Protein AF-S4MG65-F1 (afdb_monomer)

Foldseek 3Di:
DDAAEEEFEADVVVSVVVCVVVVVVVRHYHYDDLVRLCCVLVPDLAANQRYEYEYEYEPDDDDDDSNLVSCANRFHWYKYKYDDVPDIDTDDIDGVVDDHPVSVVVVVVVVVVPPPPPDPDDDDDDDDDDDDDDDDDDD

Nearest PDB structures (foldseek):
  8atd-assembly1_F  TM=4.944E-01  e=4.733E-01  Saccharomyces cerevisiae
  6vhx-assembly3_A  TM=3.594E-01  e=1.664E-01  Klebsiella oxytoca
  8aff-assembly9_I  TM=4.080E-01  e=1.637E+00  Saccharomyces cerevisiae

Organism: NCBI:t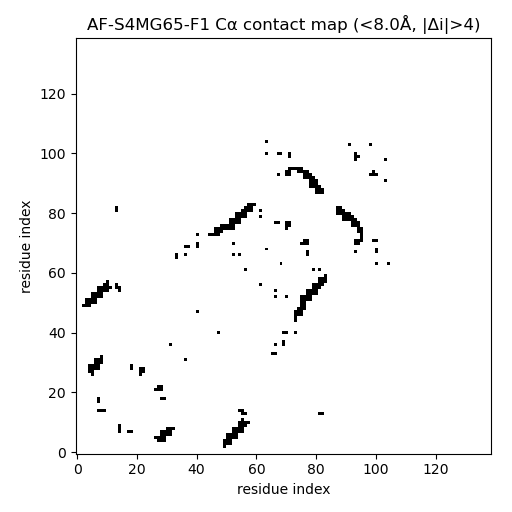xid1283301

Sequence (139 aa):
MSHWRVLVGGAKKLADNIRETLESSWVSTEAYSAERLAKLFGATDAPHRKVLVIEAFEAGGFTPSESLVLSHRYGAFWLGGGSSGNRGFVGPISHRDFSCSACLQSARTDRAAAEPSAETSDPARPGWPASRPARRSIS

Radius of gyration: 20.61 Å; Cα contacts (8 Å, |Δi|>4): 185; chains: 1; bounding box: 33×65×58 Å

Structure (mmCIF, N/CA/C/O backbone):
data_AF-S4MG65-F1
#
_entry.id   AF-S4MG65-F1
#
loop_
_atom_site.group_PDB
_atom_site.id
_atom_site.type_symbol
_atom_site.label_atom_id
_atom_site.label_alt_id
_atom_site.label_comp_id
_atom_site.label_asym_id
_atom_site.label_entity_id
_atom_site.label_seq_id
_atom_site.pdbx_PDB_ins_code
_atom_site.Cartn_x
_atom_site.Cartn_y
_atom_site.Cartn_z
_atom_site.occupancy
_atom_site.B_iso_or_equiv
_atom_site.auth_seq_id
_atom_site.auth_comp_id
_atom_site.auth_asym_id
_atom_site.auth_atom_id
_atom_site.pdbx_PDB_model_num
ATOM 1 N N . MET A 1 1 ? -20.074 0.910 13.796 1.00 48.75 1 MET A N 1
ATOM 2 C CA . MET A 1 1 ? -19.624 0.366 12.495 1.00 48.75 1 MET A CA 1
ATOM 3 C C . MET A 1 1 ? -18.113 0.225 12.550 1.00 48.75 1 MET A C 1
ATOM 5 O O . MET A 1 1 ? -17.463 1.109 13.081 1.00 48.75 1 MET A O 1
ATOM 9 N N . SER A 1 2 ? -17.539 -0.884 12.094 1.00 61.19 2 SER A N 1
ATOM 10 C CA . SER A 1 2 ? -16.076 -1.018 12.032 1.00 61.19 2 SER A CA 1
ATOM 11 C C . SER A 1 2 ? -15.542 -0.200 10.855 1.00 61.19 2 SER A C 1
ATOM 13 O O . SER A 1 2 ? -15.892 -0.501 9.711 1.00 61.19 2 SER A O 1
ATOM 15 N N . HIS A 1 3 ? -14.720 0.804 11.124 1.00 82.38 3 HIS A N 1
ATOM 16 C CA . HIS A 1 3 ? -14.102 1.621 10.085 1.00 82.38 3 HIS A CA 1
ATOM 17 C C . HIS A 1 3 ? -12.965 0.847 9.402 1.00 82.38 3 HIS A C 1
ATOM 19 O O . HIS A 1 3 ? -12.236 0.098 10.056 1.00 82.38 3 HIS A O 1
ATOM 25 N N . TRP A 1 4 ? -12.855 0.989 8.080 1.00 90.25 4 TRP A N 1
ATOM 26 C CA . TRP A 1 4 ? -11.697 0.507 7.329 1.00 90.25 4 TRP A CA 1
ATOM 27 C C . TRP A 1 4 ? -10.490 1.380 7.643 1.00 90.25 4 TRP A C 1
ATOM 29 O O . TRP A 1 4 ? -10.624 2.591 7.805 1.00 90.25 4 TRP A O 1
ATOM 39 N N . ARG A 1 5 ? -9.316 0.758 7.698 1.00 92.38 5 ARG A N 1
ATOM 40 C CA . ARG A 1 5 ? -8.047 1.450 7.887 1.00 92.38 5 ARG A CA 1
ATOM 41 C C . ARG A 1 5 ? -7.244 1.395 6.594 1.00 92.38 5 ARG A C 1
ATOM 43 O O . ARG A 1 5 ? -6.922 0.303 6.130 1.00 92.38 5 ARG A O 1
ATOM 50 N N . VAL A 1 6 ? -6.937 2.558 6.024 1.00 95.00 6 VAL A N 1
ATOM 51 C CA . VAL A 1 6 ? -6.218 2.678 4.749 1.00 95.00 6 VAL A CA 1
ATOM 52 C C . VAL A 1 6 ? -4.825 3.238 5.007 1.00 95.00 6 VAL A C 1
ATOM 54 O O . VAL A 1 6 ? -4.674 4.352 5.499 1.00 95.00 6 VAL A O 1
ATOM 57 N N . LEU A 1 7 ? -3.805 2.447 4.699 1.00 95.94 7 LEU A N 1
ATOM 58 C CA . LEU A 1 7 ? -2.397 2.782 4.870 1.00 95.94 7 LEU A CA 1
ATOM 59 C C . LEU A 1 7 ? -1.789 3.024 3.490 1.00 95.94 7 LEU A C 1
ATOM 61 O O . LEU A 1 7 ? -1.896 2.153 2.635 1.00 95.94 7 LEU A O 1
ATOM 65 N N . VAL A 1 8 ? -1.140 4.163 3.266 1.00 95.56 8 VAL A N 1
ATOM 66 C CA . VAL A 1 8 ? -0.529 4.506 1.971 1.00 95.56 8 VAL A CA 1
ATOM 67 C C . VAL A 1 8 ? 0.961 4.799 2.150 1.00 95.56 8 VAL A C 1
ATOM 69 O O . VAL A 1 8 ? 1.351 5.507 3.079 1.00 95.56 8 VAL A O 1
ATOM 72 N N . GLY A 1 9 ? 1.804 4.250 1.280 1.00 93.56 9 GLY A N 1
ATOM 73 C CA . GLY A 1 9 ? 3.260 4.384 1.365 1.00 93.56 9 GLY A CA 1
ATOM 74 C C . GLY A 1 9 ? 3.955 4.142 0.026 1.00 93.56 9 GLY A C 1
ATOM 75 O O . GLY A 1 9 ? 3.297 4.014 -1.005 1.00 93.56 9 GLY A O 1
ATOM 76 N N . GLY A 1 10 ? 5.289 4.097 0.038 1.00 91.31 10 GLY A N 1
ATOM 77 C CA . GLY A 1 10 ? 6.119 3.933 -1.160 1.00 91.31 10 GLY A CA 1
ATOM 78 C C . GLY A 1 10 ? 6.664 5.260 -1.705 1.00 91.31 10 GLY A C 1
ATOM 79 O O . GLY A 1 10 ? 7.101 6.117 -0.937 1.00 91.31 10 GLY A O 1
ATOM 80 N N . ALA A 1 11 ? 6.664 5.422 -3.029 1.00 91.06 11 ALA A N 1
ATOM 81 C CA . ALA A 1 11 ? 7.143 6.599 -3.754 1.00 91.06 11 ALA A CA 1
ATOM 82 C C . ALA A 1 11 ? 6.475 7.886 -3.244 1.00 91.06 11 ALA A C 1
ATOM 84 O O . ALA A 1 11 ? 5.301 8.134 -3.523 1.00 91.06 11 ALA A O 1
ATOM 85 N N . LYS A 1 12 ? 7.227 8.707 -2.494 1.00 90.56 12 LYS A N 1
ATOM 86 C CA . LYS A 1 12 ? 6.686 9.772 -1.631 1.00 90.56 12 LYS A CA 1
ATOM 87 C C . LYS A 1 12 ? 5.676 10.675 -2.338 1.00 90.56 12 LYS A C 1
ATOM 89 O O . LYS A 1 12 ? 4.544 10.787 -1.890 1.00 90.56 12 LYS A O 1
ATOM 94 N N . LYS A 1 13 ? 6.058 11.268 -3.472 1.00 91.38 13 LYS A N 1
ATOM 95 C CA . LYS A 1 13 ? 5.191 12.205 -4.203 1.00 91.38 13 LYS A CA 1
ATOM 96 C C . LYS A 1 13 ? 3.888 11.545 -4.671 1.00 91.38 13 LYS A C 1
ATOM 98 O O . LYS A 1 13 ? 2.829 12.156 -4.595 1.00 91.38 13 LYS A O 1
ATOM 103 N N . LEU A 1 14 ? 3.958 10.304 -5.152 1.00 91.62 14 LEU A N 1
ATOM 104 C CA . LEU A 1 14 ? 2.778 9.576 -5.613 1.00 91.62 14 LEU A CA 1
ATOM 105 C C . LEU A 1 14 ? 1.901 9.126 -4.435 1.00 91.62 14 LEU A C 1
ATOM 107 O O . LEU A 1 14 ? 0.684 9.265 -4.501 1.00 91.62 14 LEU A O 1
ATOM 111 N N . ALA A 1 15 ? 2.509 8.639 -3.353 1.00 93.50 15 ALA A N 1
ATOM 112 C CA . ALA A 1 15 ? 1.807 8.263 -2.131 1.00 93.50 15 ALA A CA 1
ATOM 113 C C . ALA A 1 15 ? 1.068 9.459 -1.508 1.00 93.50 15 ALA A C 1
ATOM 115 O O . ALA A 1 15 ? -0.089 9.321 -1.121 1.00 93.50 15 ALA A O 1
ATOM 116 N N . ASP A 1 16 ? 1.702 10.633 -1.455 1.00 94.69 16 ASP A N 1
ATOM 117 C CA . ASP A 1 16 ? 1.099 11.871 -0.951 1.00 94.69 16 ASP A CA 1
ATOM 118 C C . ASP A 1 16 ? -0.127 12.264 -1.794 1.00 94.69 16 ASP A C 1
ATOM 120 O O . ASP A 1 16 ? -1.215 12.427 -1.246 1.00 94.69 16 ASP A O 1
ATOM 124 N N . ASN A 1 17 ? 0.001 12.268 -3.125 1.00 93.81 17 ASN A N 1
ATOM 125 C CA . ASN A 1 17 ? -1.118 12.546 -4.032 1.00 93.81 17 ASN A CA 1
ATOM 126 C C . ASN A 1 17 ? -2.279 11.543 -3.880 1.00 93.81 17 ASN A C 1
ATOM 128 O O . ASN A 1 17 ? -3.450 11.925 -3.952 1.00 93.81 17 ASN A O 1
ATOM 132 N N . ILE A 1 18 ? -1.977 10.251 -3.692 1.00 94.12 18 ILE A N 1
ATOM 133 C CA . ILE A 1 18 ? -2.998 9.218 -3.456 1.00 94.12 18 ILE A CA 1
ATOM 134 C C . ILE A 1 18 ? -3.752 9.513 -2.157 1.00 94.12 18 ILE A C 1
ATOM 136 O O . ILE A 1 18 ? -4.981 9.441 -2.147 1.00 94.12 18 ILE A O 1
ATOM 140 N N . ARG A 1 19 ? -3.042 9.870 -1.079 1.00 95.81 19 ARG A N 1
ATOM 141 C CA . ARG A 1 19 ? -3.664 10.223 0.206 1.00 95.81 19 ARG A CA 1
ATOM 142 C C . ARG A 1 19 ? -4.574 11.435 0.070 1.00 95.81 19 ARG A C 1
ATOM 144 O O . ARG A 1 19 ? -5.746 11.326 0.409 1.00 95.81 19 ARG A O 1
ATOM 151 N N . GLU A 1 20 ? -4.084 12.526 -0.518 1.00 95.88 20 GLU A N 1
ATOM 152 C CA . GLU A 1 20 ? -4.880 13.742 -0.745 1.00 95.88 20 GLU A CA 1
ATOM 153 C C . GLU A 1 20 ? -6.154 13.450 -1.554 1.00 95.88 20 GLU A C 1
ATOM 155 O O . GLU A 1 20 ? -7.249 13.893 -1.201 1.00 95.88 20 GLU A O 1
ATOM 160 N N . THR A 1 21 ? -6.038 12.637 -2.608 1.00 95.38 21 THR A N 1
ATOM 161 C CA . THR A 1 21 ? -7.181 12.249 -3.448 1.00 95.38 21 THR A CA 1
ATOM 162 C C . THR A 1 21 ? -8.218 11.447 -2.657 1.00 95.38 21 THR A C 1
ATOM 164 O O . THR A 1 21 ? -9.414 11.739 -2.724 1.00 95.38 21 THR A O 1
ATOM 167 N N . LEU A 1 22 ? -7.781 10.454 -1.879 1.00 94.25 22 LEU A N 1
ATOM 168 C CA . LEU A 1 22 ? -8.670 9.622 -1.063 1.00 94.25 22 LEU A CA 1
ATOM 169 C C . LEU A 1 22 ? -9.335 10.427 0.062 1.00 94.25 22 LEU A C 1
ATOM 171 O O . LEU A 1 22 ? -10.537 10.288 0.295 1.00 94.25 22 LEU A O 1
ATOM 175 N N . GLU A 1 23 ? -8.588 11.314 0.711 1.00 94.38 23 GLU A N 1
ATOM 176 C CA . GLU A 1 23 ? -9.084 12.167 1.794 1.00 94.38 23 GLU A CA 1
ATOM 177 C C . GLU A 1 23 ? -10.113 13.184 1.293 1.00 94.38 23 GLU A C 1
ATOM 179 O O . GLU A 1 23 ? -11.139 13.387 1.946 1.00 94.38 23 GLU A O 1
ATOM 184 N N . SER A 1 24 ? -9.929 13.731 0.084 1.00 94.62 24 SER A N 1
ATOM 185 C CA . SER A 1 24 ? -10.949 14.569 -0.570 1.00 94.62 24 SER A CA 1
ATOM 186 C C . SER A 1 24 ? -12.265 13.820 -0.834 1.00 94.62 24 SER A C 1
ATOM 188 O O . SER A 1 24 ? -13.330 14.431 -0.893 1.00 94.62 24 SER A O 1
ATOM 190 N N . SER A 1 25 ? -12.199 12.486 -0.908 1.00 91.88 25 SER A N 1
ATOM 191 C CA . SER A 1 25 ? -13.337 11.571 -1.066 1.00 91.88 25 SER A CA 1
ATOM 192 C C . SER A 1 25 ? -13.822 10.978 0.267 1.00 91.88 25 SER A C 1
ATOM 194 O O . SER A 1 25 ? -14.507 9.956 0.283 1.00 91.88 25 SER A O 1
ATOM 196 N N . TRP A 1 26 ? -13.457 11.606 1.390 1.00 88.50 26 TRP A N 1
ATOM 197 C CA . TRP A 1 26 ? -13.871 11.259 2.758 1.00 88.50 26 TRP A CA 1
ATOM 198 C C . TRP A 1 26 ? -13.348 9.901 3.258 1.00 88.50 26 TRP A C 1
ATOM 200 O O . TRP A 1 26 ? -13.895 9.317 4.197 1.00 88.50 26 TRP A O 1
ATOM 210 N N . VAL A 1 27 ? -12.261 9.398 2.666 1.00 89.62 27 VAL A N 1
ATOM 211 C CA . VAL A 1 27 ? -11.541 8.212 3.144 1.00 89.62 27 VAL A CA 1
ATOM 212 C C . VAL A 1 27 ? -10.373 8.662 4.017 1.00 89.62 27 VAL A C 1
ATOM 214 O O . VAL A 1 27 ? -9.454 9.315 3.540 1.00 89.62 27 VAL A O 1
ATOM 217 N N . SER A 1 28 ? -10.381 8.293 5.301 1.00 91.44 28 SER A N 1
ATOM 218 C CA . SER A 1 28 ? -9.245 8.562 6.191 1.00 91.44 28 SER A CA 1
ATOM 219 C C . SER A 1 28 ? -8.060 7.671 5.823 1.00 91.44 28 SER A C 1
ATOM 221 O O . SER A 1 28 ? -8.205 6.446 5.744 1.00 91.44 28 SER A O 1
ATOM 223 N N . THR A 1 29 ? -6.894 8.286 5.615 1.00 93.38 29 THR A N 1
ATOM 224 C CA . THR A 1 29 ? -5.655 7.571 5.303 1.00 93.38 29 THR A CA 1
ATOM 225 C C . THR A 1 29 ? -4.572 7.814 6.349 1.00 93.38 29 THR A C 1
ATOM 227 O O . THR A 1 29 ? -4.553 8.827 7.044 1.00 93.38 29 THR A O 1
ATOM 230 N N . GLU A 1 30 ? -3.644 6.869 6.467 1.00 93.69 30 GLU A N 1
ATOM 231 C CA . GLU A 1 30 ? -2.419 7.025 7.245 1.00 93.69 30 GLU A CA 1
ATOM 232 C C . GLU A 1 30 ? -1.210 6.766 6.348 1.00 93.69 30 GLU A C 1
ATOM 234 O O . GLU A 1 30 ? -1.177 5.790 5.597 1.00 93.69 30 GLU A O 1
ATOM 239 N N . ALA A 1 31 ? -0.168 7.584 6.479 1.00 92.38 31 ALA A N 1
ATOM 240 C CA . ALA A 1 31 ? 1.139 7.217 5.950 1.00 92.38 31 ALA A CA 1
ATOM 241 C C . ALA A 1 31 ? 1.718 6.028 6.741 1.00 92.38 31 ALA A C 1
ATOM 243 O O . ALA A 1 31 ? 1.574 5.967 7.970 1.00 92.38 31 ALA A O 1
ATOM 244 N N . TYR A 1 32 ? 2.419 5.112 6.071 1.00 90.69 32 TYR A N 1
ATOM 245 C CA . TYR A 1 32 ? 3.165 4.042 6.742 1.00 90.69 32 TYR A CA 1
ATOM 246 C C . TYR A 1 32 ? 4.646 4.014 6.351 1.00 90.69 32 TYR A C 1
ATOM 248 O O . TYR A 1 32 ? 5.033 4.418 5.258 1.00 90.69 32 TYR A O 1
ATOM 256 N N . SER A 1 33 ? 5.460 3.484 7.265 1.00 82.00 33 SER A N 1
ATOM 257 C CA . SER A 1 33 ? 6.807 2.977 6.992 1.00 82.00 33 SER A CA 1
ATOM 258 C C . SER A 1 33 ? 6.811 1.455 7.151 1.00 82.00 33 SER A C 1
ATOM 260 O O . SER A 1 33 ? 5.899 0.904 7.782 1.00 82.00 33 SER A O 1
ATOM 262 N N . ALA A 1 34 ? 7.820 0.773 6.607 1.00 75.94 34 ALA A N 1
ATOM 263 C CA . ALA A 1 34 ? 7.966 -0.675 6.761 1.00 75.94 34 ALA A CA 1
ATOM 264 C C . ALA A 1 34 ? 7.963 -1.086 8.246 1.00 75.94 34 ALA A C 1
ATOM 266 O O . ALA A 1 34 ? 7.230 -1.993 8.638 1.00 75.94 34 ALA A O 1
ATOM 267 N N . GLU A 1 35 ? 8.657 -0.332 9.105 1.00 79.75 35 GLU A N 1
ATOM 268 C CA . GLU A 1 35 ? 8.737 -0.591 10.548 1.00 79.75 35 GLU A CA 1
ATOM 269 C C . GLU A 1 35 ? 7.378 -0.433 11.236 1.00 79.75 35 GLU A C 1
ATOM 271 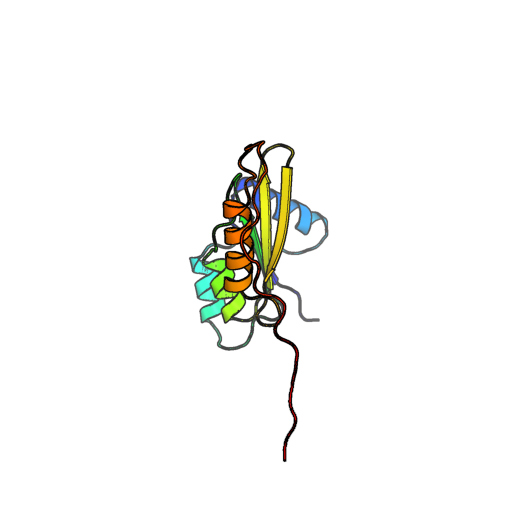O O . GLU A 1 35 ? 6.994 -1.245 12.082 1.00 79.75 35 GLU A O 1
ATOM 276 N N . ARG A 1 36 ? 6.612 0.605 10.872 1.00 83.88 36 ARG A N 1
ATOM 277 C CA . ARG A 1 36 ? 5.268 0.822 11.426 1.00 83.88 36 ARG A CA 1
ATOM 278 C C . ARG A 1 36 ? 4.310 -0.284 10.991 1.00 83.88 36 ARG A C 1
ATOM 280 O O . ARG A 1 36 ? 3.477 -0.703 11.795 1.00 83.88 36 ARG A O 1
ATOM 287 N N . LEU A 1 37 ? 4.435 -0.758 9.752 1.00 85.62 37 LEU A N 1
ATOM 288 C CA . LEU A 1 37 ? 3.634 -1.856 9.218 1.00 85.62 37 LEU A CA 1
ATOM 289 C C . LEU A 1 37 ? 3.958 -3.175 9.937 1.00 85.62 37 LEU A C 1
ATOM 291 O O . LEU A 1 37 ? 3.049 -3.866 10.392 1.00 85.62 37 LEU A O 1
ATOM 295 N N . ALA A 1 38 ? 5.247 -3.475 10.120 1.00 82.69 38 ALA A N 1
ATOM 296 C CA . ALA A 1 38 ? 5.715 -4.642 10.861 1.00 82.69 38 ALA A CA 1
ATOM 297 C C . ALA A 1 38 ? 5.238 -4.620 12.320 1.00 82.69 38 ALA A C 1
ATOM 299 O O . ALA A 1 38 ? 4.736 -5.625 12.819 1.00 82.69 38 ALA A O 1
ATOM 300 N N . LYS A 1 39 ? 5.309 -3.463 12.993 1.00 86.19 39 LYS A N 1
ATOM 301 C CA . LYS A 1 39 ? 4.798 -3.303 14.363 1.00 86.19 39 LYS A CA 1
ATOM 302 C C . LYS A 1 39 ? 3.283 -3.479 14.440 1.00 86.19 39 LYS A C 1
ATOM 304 O O . LYS A 1 39 ? 2.793 -4.095 15.380 1.00 86.19 39 LYS A O 1
ATOM 309 N N . LEU A 1 40 ? 2.543 -2.925 13.478 1.00 85.88 40 LEU A N 1
ATOM 310 C CA . LEU A 1 40 ? 1.090 -3.049 13.437 1.00 85.88 40 LEU A CA 1
ATOM 311 C C . LEU A 1 40 ? 0.661 -4.511 13.313 1.00 85.88 40 LEU A C 1
ATOM 313 O O . LEU A 1 40 ? -0.207 -4.959 1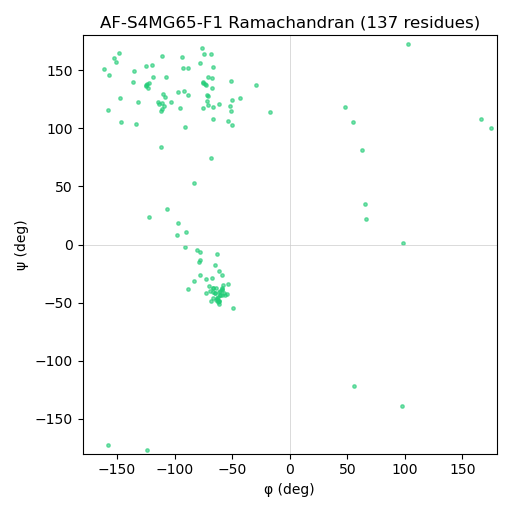4.056 1.00 85.88 40 LEU A O 1
ATOM 317 N N . PHE A 1 41 ? 1.263 -5.228 12.371 1.00 85.44 41 PHE A N 1
ATOM 318 C CA . PHE A 1 41 ? 0.908 -6.612 12.097 1.00 85.44 41 PHE A CA 1
ATOM 319 C C . PHE A 1 41 ? 1.499 -7.598 13.109 1.00 85.44 41 PHE A C 1
ATOM 321 O O . PHE A 1 41 ? 0.904 -8.634 13.363 1.00 85.44 41 PHE A O 1
ATOM 328 N N . GLY A 1 42 ? 2.617 -7.265 13.755 1.00 80.06 42 GLY A N 1
ATOM 329 C CA . GLY A 1 42 ? 3.179 -8.057 14.852 1.00 80.06 42 GLY A CA 1
ATOM 330 C C . GLY A 1 42 ? 2.467 -7.879 16.199 1.00 80.06 42 GLY A C 1
ATOM 331 O O . GLY A 1 42 ? 2.808 -8.570 17.153 1.00 80.06 42 GLY A O 1
ATOM 332 N N . ALA A 1 43 ? 1.507 -6.954 16.314 1.00 79.38 43 ALA A N 1
ATOM 333 C CA . ALA A 1 43 ? 0.808 -6.683 17.573 1.00 79.38 43 ALA A CA 1
ATOM 334 C C . ALA A 1 43 ? -0.293 -7.707 17.901 1.00 79.38 43 ALA A C 1
ATOM 336 O O . ALA A 1 43 ? -0.793 -7.729 19.025 1.00 79.38 43 ALA A O 1
ATOM 337 N N . THR A 1 44 ? -0.717 -8.519 16.929 1.00 77.00 44 THR A N 1
ATOM 338 C CA . THR A 1 44 ? -1.783 -9.505 17.108 1.00 77.00 44 THR A CA 1
ATOM 339 C C . THR A 1 44 ? -1.685 -10.628 16.079 1.00 77.00 44 THR A C 1
ATOM 341 O O . THR A 1 44 ? -1.348 -10.389 14.925 1.00 77.00 44 THR A O 1
ATOM 344 N N . ASP A 1 45 ? -2.052 -11.847 16.478 1.00 73.31 45 ASP A N 1
ATOM 345 C CA . ASP A 1 45 ? -2.211 -12.982 15.557 1.00 73.31 45 ASP A CA 1
ATOM 346 C C . ASP A 1 45 ? -3.563 -12.961 14.815 1.00 73.31 45 ASP A C 1
ATOM 348 O O . ASP A 1 45 ? -3.836 -13.804 13.954 1.00 73.31 45 ASP A O 1
ATOM 352 N N . ALA A 1 46 ? -4.452 -12.016 15.147 1.00 78.62 46 ALA A N 1
ATOM 353 C CA . ALA A 1 46 ? -5.756 -11.902 14.512 1.00 78.62 46 ALA A CA 1
ATOM 354 C C . ALA A 1 46 ? -5.637 -11.331 13.083 1.00 78.62 46 ALA A C 1
ATOM 356 O O . ALA A 1 46 ? -4.918 -10.359 12.858 1.00 78.62 46 ALA A O 1
ATOM 357 N N . PRO A 1 47 ? -6.383 -11.870 12.098 1.00 80.38 47 PRO A N 1
ATOM 358 C CA . PRO A 1 47 ? -6.285 -11.408 10.719 1.00 80.38 47 PRO A CA 1
ATOM 359 C C . PRO A 1 47 ? -6.819 -9.978 10.542 1.00 80.38 47 PRO A C 1
ATOM 361 O O . PRO A 1 47 ? -7.933 -9.648 10.960 1.00 80.38 47 PRO A O 1
ATOM 364 N N . HIS A 1 48 ? -6.069 -9.153 9.816 1.00 85.81 48 HIS A N 1
ATOM 365 C CA . HIS A 1 48 ? -6.332 -7.733 9.573 1.00 85.81 48 HIS A CA 1
ATOM 366 C C . HIS A 1 48 ? -7.329 -7.477 8.425 1.00 85.81 48 HIS A C 1
ATOM 368 O O . HIS A 1 48 ? -7.096 -6.667 7.530 1.00 85.81 48 HIS A O 1
ATOM 374 N N . ARG A 1 49 ? -8.510 -8.106 8.487 1.00 85.56 49 ARG A N 1
ATOM 375 C CA . ARG A 1 49 ? -9.509 -8.140 7.392 1.00 85.56 49 ARG A CA 1
ATOM 376 C C . ARG A 1 49 ? -10.119 -6.790 6.976 1.00 85.56 49 ARG A C 1
ATOM 378 O O . ARG A 1 49 ? -10.894 -6.747 6.028 1.00 85.56 49 ARG A O 1
ATOM 385 N N . LYS A 1 50 ? -9.852 -5.708 7.714 1.00 90.50 50 LYS A N 1
ATOM 386 C CA . LYS A 1 50 ? -10.341 -4.338 7.438 1.00 90.50 50 LYS A CA 1
ATOM 387 C C . LYS A 1 50 ? -9.200 -3.334 7.281 1.00 90.50 50 LYS A C 1
ATOM 389 O O . LYS A 1 50 ? -9.381 -2.140 7.514 1.00 90.50 50 LYS A O 1
ATOM 394 N N . VAL A 1 51 ? -8.019 -3.831 6.924 1.00 93.00 51 VAL A N 1
ATOM 395 C CA . VAL A 1 51 ? -6.845 -3.024 6.602 1.00 93.00 51 VAL A CA 1
ATOM 396 C C . VAL A 1 51 ? -6.582 -3.133 5.105 1.00 93.00 51 VAL A C 1
ATOM 398 O O . VAL A 1 51 ? -6.520 -4.240 4.570 1.00 93.00 51 VAL A O 1
ATOM 401 N N . LEU A 1 52 ? -6.425 -1.984 4.451 1.00 94.25 52 LEU A N 1
ATOM 402 C CA . LEU A 1 52 ? -5.950 -1.859 3.078 1.00 94.25 52 LEU A CA 1
ATOM 403 C C . LEU A 1 52 ? -4.601 -1.142 3.093 1.00 94.25 52 LEU A C 1
ATOM 405 O O . LEU A 1 52 ? -4.504 -0.022 3.583 1.00 94.25 52 LEU A O 1
ATOM 409 N N . VAL A 1 53 ? -3.578 -1.783 2.544 1.00 94.94 53 VAL A N 1
ATOM 410 C CA . VAL A 1 53 ? -2.248 -1.220 2.320 1.00 94.94 53 VAL A CA 1
ATOM 411 C C . VAL A 1 53 ? -2.127 -0.872 0.842 1.00 94.94 53 VAL A C 1
ATOM 413 O O . VAL A 1 53 ? -2.306 -1.738 -0.007 1.00 94.94 53 VAL A O 1
ATOM 416 N N . ILE A 1 54 ? -1.845 0.386 0.528 1.00 94.75 54 ILE A N 1
ATOM 417 C CA . ILE A 1 54 ? -1.617 0.879 -0.829 1.00 94.75 54 ILE A CA 1
ATOM 418 C C . ILE A 1 54 ? -0.146 1.256 -0.952 1.00 94.75 54 ILE A C 1
ATOM 420 O O . ILE A 1 54 ? 0.341 2.118 -0.219 1.00 94.75 54 ILE A O 1
ATOM 424 N N . GLU A 1 55 ? 0.551 0.639 -1.895 1.00 93.12 55 GLU A N 1
ATOM 425 C CA . GLU A 1 55 ? 1.956 0.922 -2.154 1.00 93.12 55 GLU A CA 1
ATOM 426 C C . GLU A 1 55 ? 2.146 1.572 -3.522 1.00 93.12 55 GLU A C 1
ATOM 428 O O . GLU A 1 55 ? 1.797 1.008 -4.563 1.00 93.12 55 GLU A O 1
ATOM 433 N N . ALA A 1 56 ? 2.712 2.775 -3.491 1.00 92.50 56 ALA A N 1
ATOM 434 C CA . ALA A 1 56 ? 3.067 3.561 -4.654 1.00 92.50 56 ALA A CA 1
ATOM 435 C C . ALA A 1 56 ? 4.487 3.218 -5.129 1.00 92.50 56 ALA A C 1
ATOM 437 O O . ALA A 1 56 ? 5.444 3.292 -4.361 1.00 92.50 56 ALA A O 1
ATOM 438 N N . PHE A 1 57 ? 4.642 2.908 -6.410 1.00 89.00 57 PHE A N 1
ATOM 439 C CA . PHE A 1 57 ? 5.923 2.606 -7.041 1.00 89.00 57 PHE A CA 1
ATOM 440 C C . PHE A 1 57 ? 6.376 3.740 -7.963 1.00 89.00 57 PHE A C 1
ATOM 442 O O . PHE A 1 57 ? 5.566 4.351 -8.667 1.00 89.00 57 PHE A O 1
ATOM 449 N N . GLU A 1 58 ? 7.689 3.977 -7.988 1.00 83.00 58 GLU A N 1
ATOM 450 C CA . GLU A 1 58 ? 8.339 4.809 -9.003 1.00 83.00 58 GLU A CA 1
ATOM 451 C C . GLU A 1 58 ? 8.295 4.131 -10.383 1.00 83.00 58 GLU A C 1
ATOM 453 O O . GLU A 1 58 ? 8.056 2.924 -10.527 1.00 83.00 58 GLU A O 1
ATOM 458 N N . ALA A 1 59 ? 8.549 4.927 -11.419 1.00 68.69 59 ALA A N 1
ATOM 459 C CA . ALA A 1 59 ? 8.631 4.465 -12.794 1.00 68.69 59 ALA A CA 1
ATOM 460 C C . ALA A 1 59 ? 9.567 3.250 -12.952 1.00 68.69 59 ALA A C 1
ATOM 462 O O . ALA A 1 59 ? 10.749 3.318 -12.630 1.00 68.69 59 ALA A O 1
ATOM 463 N N . GLY A 1 60 ? 9.047 2.157 -13.519 1.00 62.44 60 GLY A N 1
ATOM 464 C CA . GLY A 1 60 ? 9.865 1.024 -13.965 1.00 62.44 60 GLY A CA 1
ATOM 465 C C . GLY A 1 60 ? 9.955 -0.178 -13.023 1.00 62.44 60 GLY A C 1
ATOM 466 O O . GLY A 1 60 ? 10.590 -1.159 -13.398 1.00 62.44 60 GLY A O 1
ATOM 467 N N . GLY A 1 61 ? 9.290 -0.199 -11.861 1.00 61.47 61 GLY A N 1
ATOM 468 C CA . GLY A 1 61 ? 9.392 -1.382 -10.999 1.00 61.47 61 GLY A CA 1
ATOM 469 C C . GLY A 1 61 ? 8.258 -1.588 -10.005 1.00 61.47 61 GLY A C 1
ATOM 470 O O . GLY A 1 61 ? 8.129 -0.841 -9.050 1.00 61.47 61 GLY A O 1
ATOM 471 N N . PHE A 1 62 ? 7.507 -2.680 -10.175 1.00 68.81 62 PHE A N 1
ATOM 472 C CA . PHE A 1 62 ? 6.887 -3.384 -9.051 1.00 68.81 62 PHE A CA 1
ATOM 473 C C . PHE A 1 62 ? 7.877 -4.461 -8.599 1.00 68.81 62 PHE A C 1
ATOM 475 O O . PHE A 1 62 ? 8.028 -5.506 -9.238 1.00 68.81 62 PHE A O 1
ATOM 482 N N . THR A 1 63 ? 8.590 -4.179 -7.520 1.00 70.81 63 THR A N 1
ATOM 483 C CA . THR A 1 63 ? 9.383 -5.190 -6.825 1.00 70.81 63 THR A CA 1
ATOM 484 C C . THR A 1 63 ? 8.541 -5.682 -5.656 1.00 70.81 63 THR A C 1
ATOM 486 O O . THR A 1 63 ? 7.987 -4.847 -4.940 1.00 70.81 63 THR A O 1
ATOM 489 N N . PRO A 1 64 ? 8.401 -7.003 -5.455 1.00 71.75 64 PRO A N 1
ATOM 490 C CA . PRO A 1 64 ? 7.729 -7.546 -4.285 1.00 71.75 64 PRO A CA 1
ATOM 491 C C . PRO A 1 64 ? 8.302 -6.914 -3.019 1.00 71.75 64 PRO A C 1
ATOM 493 O O . PRO A 1 64 ? 9.485 -7.063 -2.721 1.00 71.75 64 PRO A O 1
ATOM 496 N N . SER A 1 65 ? 7.463 -6.167 -2.317 1.00 81.69 65 SER A N 1
ATOM 497 C CA . SER A 1 65 ? 7.858 -5.412 -1.140 1.00 81.69 65 SER A CA 1
ATOM 498 C C . SER A 1 65 ? 7.604 -6.217 0.127 1.00 81.69 65 SER A C 1
ATOM 500 O O . SER A 1 65 ? 6.790 -7.146 0.167 1.00 81.69 65 SER A O 1
ATOM 502 N N . GLU A 1 66 ? 8.257 -5.813 1.209 1.00 85.06 66 GLU A N 1
ATOM 503 C CA . GLU A 1 66 ? 7.946 -6.334 2.536 1.00 85.06 66 GLU A CA 1
ATOM 504 C C . GLU A 1 66 ? 6.475 -6.076 2.908 1.00 85.06 66 GLU A C 1
ATOM 506 O O . GLU A 1 66 ? 5.824 -6.932 3.510 1.00 85.06 66 GLU A O 1
ATOM 511 N N . SER A 1 67 ? 5.908 -4.945 2.469 1.00 89.06 67 SER A N 1
ATOM 512 C CA . SER A 1 67 ? 4.515 -4.596 2.750 1.00 89.06 67 SER A CA 1
ATOM 513 C C . SER A 1 67 ? 3.522 -5.574 2.112 1.00 89.06 67 SER A C 1
ATOM 515 O O . SER A 1 67 ? 2.545 -5.954 2.761 1.00 89.06 67 SER A O 1
ATOM 517 N N . LEU A 1 68 ? 3.804 -6.066 0.900 1.00 88.44 68 LEU A N 1
ATOM 518 C CA . LEU A 1 68 ? 3.028 -7.115 0.235 1.00 88.44 68 LEU A CA 1
ATOM 519 C C . LEU A 1 68 ? 3.067 -8.425 1.031 1.00 88.44 68 LEU A C 1
ATOM 521 O O . LEU A 1 68 ? 2.025 -9.040 1.271 1.00 88.44 68 LEU A O 1
ATOM 525 N N . VAL A 1 69 ? 4.265 -8.858 1.435 1.00 85.69 69 VAL A N 1
ATOM 526 C CA . VAL A 1 69 ? 4.469 -10.129 2.151 1.00 85.69 69 VAL A CA 1
ATOM 527 C C . VAL A 1 69 ? 3.781 -10.100 3.513 1.00 85.69 69 VAL A C 1
ATOM 529 O O . VAL A 1 69 ? 3.046 -11.030 3.852 1.00 85.69 69 VAL A O 1
ATOM 532 N N . LEU A 1 70 ? 3.974 -9.023 4.275 1.00 86.81 70 LEU A N 1
ATOM 533 C CA . LEU A 1 70 ? 3.344 -8.852 5.579 1.00 86.81 70 LEU A CA 1
ATOM 534 C C . LEU A 1 70 ? 1.820 -8.777 5.453 1.00 86.81 70 LEU A C 1
ATOM 536 O O . LEU A 1 70 ? 1.115 -9.487 6.168 1.00 86.81 70 LEU A O 1
ATOM 540 N N . SER A 1 71 ? 1.301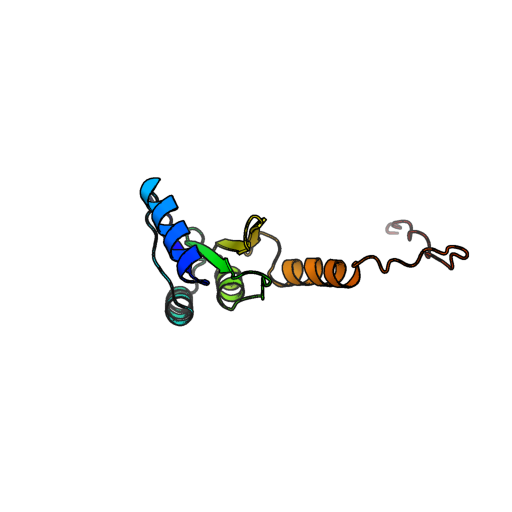 -7.996 4.504 1.00 89.75 71 SER A N 1
ATOM 541 C CA . SER A 1 71 ? -0.149 -7.889 4.304 1.00 89.75 71 SER A CA 1
ATOM 542 C C . SER A 1 71 ? -0.772 -9.247 3.988 1.00 89.75 71 SER A C 1
ATOM 544 O O . SER A 1 71 ? -1.775 -9.623 4.592 1.00 89.75 71 SER A O 1
ATOM 546 N N . HIS A 1 72 ? -0.133 -10.036 3.120 1.00 87.06 72 HIS A N 1
ATOM 547 C CA . HIS A 1 72 ? -0.596 -11.383 2.806 1.00 87.06 72 HIS A CA 1
ATOM 548 C C . HIS A 1 72 ? -0.570 -12.300 4.039 1.00 87.06 72 HIS A C 1
ATOM 550 O O . HIS A 1 72 ? -1.578 -12.933 4.355 1.00 87.06 72 HIS A O 1
ATOM 556 N N . ARG A 1 73 ? 0.551 -12.330 4.775 1.00 84.94 73 ARG A N 1
ATOM 557 C CA . ARG A 1 73 ? 0.725 -13.164 5.977 1.00 84.94 73 ARG A CA 1
ATOM 558 C C . ARG A 1 73 ? -0.334 -12.882 7.042 1.00 84.94 73 ARG A C 1
ATOM 560 O O . ARG A 1 73 ? -0.862 -13.817 7.637 1.00 84.94 73 ARG A O 1
ATOM 567 N N . TYR A 1 74 ? -0.651 -11.611 7.261 1.00 87.88 74 TYR A N 1
ATOM 568 C CA . TYR A 1 74 ? -1.552 -11.170 8.325 1.00 87.88 74 TYR A CA 1
ATOM 569 C C . TYR A 1 74 ? -2.991 -10.917 7.849 1.00 87.88 74 TYR A C 1
ATOM 571 O O . TYR A 1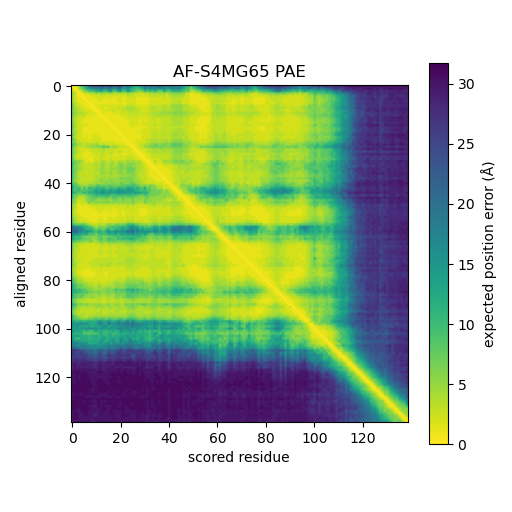 74 ? -3.828 -10.439 8.614 1.00 87.88 74 TYR A O 1
ATOM 579 N N . GLY A 1 75 ? -3.321 -11.274 6.602 1.00 88.44 75 GLY A N 1
ATOM 580 C CA . GLY A 1 75 ? -4.679 -11.161 6.064 1.00 88.44 75 GLY A CA 1
ATOM 581 C C . GLY A 1 75 ? -5.182 -9.722 5.938 1.00 88.44 75 GLY A C 1
ATOM 582 O O . GLY A 1 75 ? -6.362 -9.474 6.181 1.00 88.44 75 GLY A O 1
ATOM 583 N N . ALA A 1 76 ? -4.288 -8.788 5.612 1.00 91.44 76 ALA A N 1
ATOM 584 C CA . ALA A 1 76 ? -4.630 -7.447 5.154 1.00 91.44 76 ALA A CA 1
ATOM 585 C C . ALA A 1 76 ? -4.695 -7.414 3.623 1.00 91.44 76 ALA A C 1
ATOM 587 O O . ALA A 1 76 ? -4.013 -8.178 2.933 1.00 91.44 76 ALA A O 1
ATOM 588 N N . PHE A 1 77 ? -5.517 -6.519 3.082 1.00 92.56 77 PHE A N 1
ATOM 589 C CA . PHE A 1 77 ? -5.537 -6.255 1.650 1.00 92.56 77 PHE A CA 1
ATOM 590 C C . PHE A 1 77 ? -4.317 -5.424 1.282 1.00 92.56 77 PHE A C 1
ATOM 592 O O . PHE A 1 77 ? -3.975 -4.476 1.984 1.00 92.56 77 PHE A O 1
ATOM 599 N N . TRP A 1 78 ? -3.694 -5.751 0.160 1.00 92.88 78 TRP A N 1
ATOM 600 C CA . TRP A 1 78 ? -2.595 -4.989 -0.408 1.00 92.88 78 TRP A CA 1
ATOM 601 C C . TRP A 1 78 ? -2.927 -4.605 -1.847 1.00 92.88 78 TRP A C 1
ATOM 603 O O . TRP A 1 78 ? -3.443 -5.437 -2.591 1.00 92.88 78 TRP A O 1
ATOM 613 N N . LEU A 1 79 ? -2.637 -3.369 -2.239 1.00 92.00 79 LEU A N 1
ATOM 614 C CA . LEU A 1 79 ? -2.839 -2.836 -3.582 1.00 92.00 79 LEU A CA 1
ATOM 615 C C . LEU A 1 79 ? -1.574 -2.112 -4.045 1.00 92.00 79 LEU A C 1
ATOM 617 O O . LEU A 1 79 ? -1.142 -1.143 -3.425 1.00 92.00 79 LEU A O 1
ATOM 621 N N . GLY A 1 80 ? -1.024 -2.546 -5.173 1.00 90.38 80 GLY A N 1
ATOM 622 C CA . GLY A 1 80 ? 0.071 -1.847 -5.839 1.00 90.38 80 GLY A CA 1
ATOM 623 C C . GLY A 1 80 ? -0.432 -0.788 -6.808 1.00 90.38 80 GLY A C 1
ATOM 624 O O . GLY A 1 80 ? -1.500 -0.932 -7.402 1.00 90.38 80 GLY A O 1
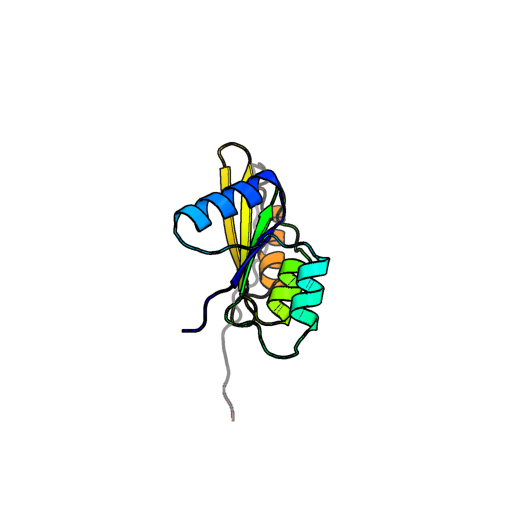ATOM 625 N N . GLY A 1 81 ? 0.360 0.251 -7.030 1.00 89.75 81 GLY A N 1
ATOM 626 C CA . GLY A 1 81 ? 0.140 1.179 -8.132 1.00 89.75 81 GLY A CA 1
ATOM 627 C C . GLY A 1 81 ? 1.395 1.973 -8.443 1.00 89.75 81 GLY A C 1
ATOM 628 O O . GLY A 1 81 ? 2.214 2.216 -7.566 1.00 89.75 81 GLY A O 1
ATOM 629 N N . GLY A 1 82 ? 1.570 2.381 -9.690 1.00 89.06 82 GLY A N 1
ATOM 630 C CA . GLY A 1 82 ? 2.737 3.159 -10.092 1.00 89.06 82 GLY A CA 1
ATOM 631 C C . GLY A 1 82 ? 2.431 4.074 -11.261 1.00 89.06 82 GLY A C 1
ATOM 632 O O . GLY A 1 82 ? 1.497 3.836 -12.029 1.00 89.06 82 GLY A O 1
ATOM 633 N N . SER A 1 83 ? 3.230 5.128 -11.391 1.00 85.62 83 SER A N 1
ATOM 634 C CA . SER A 1 83 ? 3.094 6.123 -12.452 1.00 85.62 83 SER A CA 1
ATOM 635 C C . SER A 1 83 ? 4.457 6.470 -13.048 1.00 85.62 83 SER A C 1
ATOM 637 O O . SER A 1 83 ? 5.453 6.577 -12.337 1.00 85.62 83 SER A O 1
ATOM 639 N N . SER A 1 84 ? 4.504 6.621 -14.370 1.00 82.12 84 SER A N 1
ATOM 640 C CA . SER A 1 84 ? 5.680 7.004 -15.148 1.00 82.12 84 SER A CA 1
ATOM 641 C C . SER A 1 84 ? 5.253 7.843 -16.352 1.00 82.12 84 SER A C 1
ATOM 643 O O . SER A 1 84 ? 4.709 7.326 -17.333 1.00 82.12 84 SER A O 1
ATOM 645 N N . GLY A 1 85 ? 5.492 9.155 -16.285 1.00 80.25 85 GLY A N 1
ATOM 646 C CA . GLY A 1 85 ? 5.056 10.092 -17.324 1.00 80.25 85 GLY A CA 1
ATOM 647 C C . GLY A 1 85 ? 3.543 10.003 -17.560 1.00 80.25 85 GLY A C 1
ATOM 648 O O . GLY A 1 85 ? 2.762 10.152 -16.627 1.00 80.25 85 GLY A O 1
ATOM 649 N N . ASN A 1 86 ? 3.138 9.709 -18.800 1.00 82.50 86 ASN A N 1
ATOM 650 C CA . ASN A 1 86 ? 1.728 9.563 -19.193 1.00 82.50 86 ASN A CA 1
ATOM 651 C C . ASN A 1 86 ? 1.197 8.125 -19.057 1.00 82.50 86 ASN A C 1
ATOM 653 O O . ASN A 1 86 ? 0.140 7.799 -19.598 1.00 82.50 86 ASN A O 1
ATOM 657 N N . ARG A 1 87 ? 1.945 7.229 -18.408 1.00 80.75 87 ARG A N 1
ATOM 658 C CA . ARG A 1 87 ? 1.559 5.829 -18.205 1.00 80.75 87 ARG A CA 1
ATOM 659 C C . ARG A 1 87 ? 1.457 5.542 -16.717 1.00 80.75 87 ARG A C 1
ATOM 661 O O . ARG A 1 87 ? 2.263 6.018 -15.928 1.00 80.75 87 ARG A O 1
ATOM 668 N N . GLY A 1 88 ? 0.498 4.710 -16.342 1.00 83.94 88 GLY A N 1
ATOM 669 C CA . GLY A 1 88 ? 0.354 4.236 -14.975 1.00 83.94 88 GLY A CA 1
ATOM 670 C C . GLY A 1 88 ? -0.215 2.831 -14.947 1.00 83.94 88 GLY A C 1
ATOM 671 O O . GLY A 1 88 ? -0.731 2.332 -15.949 1.00 83.94 88 GLY A O 1
ATOM 672 N N . PHE A 1 89 ? -0.102 2.191 -13.795 1.00 85.31 89 PHE A N 1
ATOM 673 C CA . PHE A 1 89 ? -0.763 0.927 -13.523 1.00 85.31 89 PHE A CA 1
ATOM 674 C C . PHE A 1 89 ? -1.389 0.964 -12.135 1.00 85.31 89 PHE A C 1
ATOM 676 O O . PHE A 1 89 ? -0.878 1.607 -11.217 1.00 85.31 89 PHE A O 1
ATOM 683 N N . VAL A 1 90 ? -2.491 0.237 -11.997 1.00 87.06 90 VAL A N 1
ATOM 684 C CA . VAL A 1 90 ? -3.132 -0.055 -10.719 1.00 87.06 90 VAL A CA 1
ATOM 685 C C . VAL A 1 90 ? -3.249 -1.565 -10.622 1.00 87.06 90 VAL A C 1
ATOM 687 O O . VAL A 1 90 ? -3.613 -2.238 -11.587 1.00 87.06 90 VAL A O 1
ATOM 690 N N . GLY A 1 91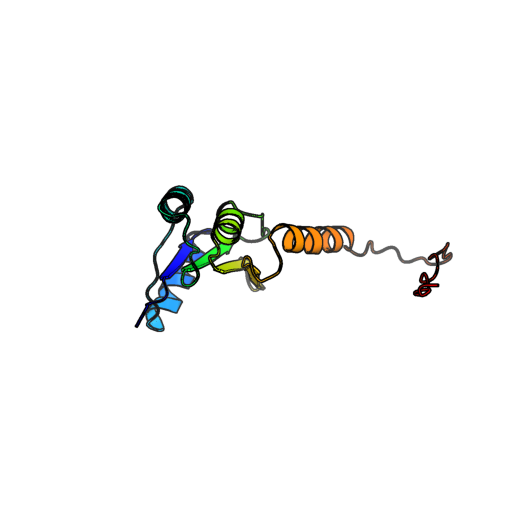 ? -2.925 -2.087 -9.454 1.00 84.38 91 GLY A N 1
ATOM 691 C CA . GLY A 1 91 ? -2.844 -3.503 -9.183 1.00 84.38 91 GLY A CA 1
ATOM 692 C C . GLY A 1 91 ? -1.404 -4.024 -9.141 1.00 84.38 91 GLY A C 1
ATOM 693 O O . GLY A 1 91 ? -0.448 -3.321 -9.471 1.00 84.38 91 GLY A O 1
ATOM 694 N N . PRO A 1 92 ? -1.244 -5.287 -8.738 1.00 81.25 92 PRO A N 1
ATOM 695 C CA . PRO A 1 92 ? -2.316 -6.211 -8.359 1.00 81.25 92 PRO A CA 1
ATOM 696 C C . PRO A 1 92 ? -2.930 -5.898 -6.984 1.00 81.25 92 PRO A C 1
ATOM 698 O O . PRO A 1 92 ? -2.337 -5.178 -6.182 1.00 81.25 92 PRO A O 1
ATOM 701 N N . ILE A 1 93 ? -4.111 -6.468 -6.720 1.00 86.62 93 ILE A N 1
ATOM 702 C CA . ILE A 1 93 ? -4.627 -6.630 -5.356 1.00 86.62 93 ILE A CA 1
ATOM 703 C C . ILE A 1 93 ? -4.172 -7.999 -4.848 1.00 86.62 93 ILE A C 1
ATOM 705 O O . ILE A 1 93 ? -4.323 -9.000 -5.547 1.00 86.62 93 ILE A O 1
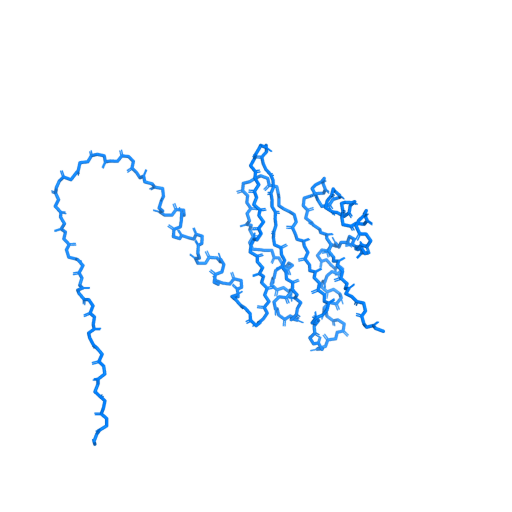ATOM 709 N N . SER A 1 94 ? -3.633 -8.041 -3.635 1.00 86.69 94 SER A N 1
ATOM 710 C CA . SER A 1 94 ? -3.251 -9.264 -2.932 1.00 86.69 94 SER A CA 1
ATOM 711 C C . SER A 1 94 ? -3.984 -9.349 -1.599 1.00 86.69 94 SER A C 1
ATOM 713 O O . SER A 1 94 ? -4.140 -8.361 -0.884 1.00 86.69 94 SER A O 1
ATOM 715 N N . HIS A 1 95 ? -4.436 -10.549 -1.265 1.00 88.06 95 HIS A N 1
ATOM 716 C CA . HIS A 1 95 ? -4.991 -10.914 0.034 1.00 88.06 95 HIS A CA 1
ATOM 717 C C . HIS A 1 95 ? -4.752 -12.412 0.225 1.00 88.06 95 HIS A C 1
ATOM 719 O O . HIS A 1 95 ? -4.573 -13.130 -0.756 1.00 88.06 95 HIS A O 1
ATOM 725 N N . ARG A 1 96 ? -4.800 -12.913 1.460 1.00 81.81 96 ARG A N 1
ATOM 726 C CA . ARG A 1 96 ? -4.654 -14.356 1.732 1.00 81.81 96 ARG A CA 1
ATOM 727 C C . ARG A 1 96 ? -5.713 -15.232 1.040 1.00 81.81 96 ARG A C 1
ATOM 729 O O . ARG A 1 96 ? -5.464 -16.402 0.790 1.00 81.81 96 ARG A O 1
ATOM 736 N N . ASP A 1 97 ? -6.880 -14.654 0.752 1.00 79.94 97 ASP A N 1
ATOM 737 C CA . ASP A 1 97 ? -7.998 -15.340 0.088 1.00 79.94 97 ASP A CA 1
ATOM 738 C C . ASP A 1 97 ? -7.948 -15.186 -1.457 1.00 79.94 97 ASP A C 1
ATOM 740 O O . ASP A 1 97 ? -8.799 -15.730 -2.156 1.00 79.94 97 ASP A O 1
ATOM 744 N N . PHE A 1 98 ? -6.964 -14.452 -2.000 1.00 69.81 98 PHE A N 1
ATOM 745 C CA . PHE A 1 98 ? -6.717 -14.261 -3.439 1.00 69.81 98 PHE A CA 1
ATOM 746 C C . PHE A 1 98 ? -5.280 -14.683 -3.805 1.00 69.81 98 PHE A C 1
ATOM 748 O O . PHE A 1 98 ? -4.527 -15.160 -2.957 1.00 69.81 98 PHE A O 1
ATOM 755 N N . SER A 1 99 ? -4.892 -14.511 -5.074 1.00 65.94 99 SER A N 1
ATOM 756 C CA . SER A 1 99 ? -3.541 -14.787 -5.584 1.00 65.94 99 SER A CA 1
ATOM 757 C C . SER A 1 99 ? -2.449 -14.278 -4.636 1.00 65.94 99 SER A C 1
ATOM 759 O O . SER A 1 99 ? -2.431 -13.102 -4.270 1.00 65.94 99 SER A O 1
ATOM 761 N N . CYS A 1 100 ? -1.527 -15.162 -4.243 1.00 67.25 100 CYS A N 1
ATOM 762 C CA . CYS A 1 100 ? -0.444 -14.813 -3.329 1.00 67.25 100 CYS A CA 1
ATOM 763 C C . CYS A 1 100 ? 0.658 -14.001 -4.029 1.00 67.25 100 CYS A C 1
ATOM 765 O O . CYS A 1 100 ? 0.713 -13.904 -5.257 1.00 67.25 100 CYS A O 1
ATOM 767 N N . SER A 1 101 ? 1.579 -13.436 -3.245 1.00 63.09 101 SER A N 1
ATOM 768 C CA . SER A 1 101 ? 2.733 -12.685 -3.762 1.00 63.09 101 SER A CA 1
ATOM 769 C C . SER A 1 101 ? 3.563 -13.478 -4.783 1.00 63.09 101 SER A C 1
ATOM 771 O O . SER A 1 101 ? 4.047 -12.893 -5.750 1.00 63.09 101 SER A O 1
ATOM 773 N N . ALA A 1 102 ? 3.673 -14.801 -4.624 1.00 65.50 102 ALA A N 1
ATOM 774 C CA . ALA A 1 102 ? 4.362 -15.672 -5.575 1.00 65.50 102 ALA A CA 1
ATOM 775 C C . ALA A 1 102 ? 3.612 -15.791 -6.914 1.00 65.50 102 ALA A C 1
ATOM 777 O O . ALA A 1 102 ? 4.239 -15.702 -7.965 1.00 65.50 102 ALA A O 1
ATOM 778 N N . CYS A 1 103 ? 2.275 -15.886 -6.908 1.00 70.62 103 CYS A N 1
ATOM 779 C CA . CYS A 1 103 ? 1.478 -15.861 -8.143 1.00 70.62 103 CYS A CA 1
ATOM 780 C C . CYS A 1 103 ? 1.703 -14.564 -8.936 1.00 70.62 103 CYS A C 1
ATOM 782 O O . CYS A 1 103 ? 1.774 -14.582 -10.163 1.00 70.62 103 CYS A O 1
ATOM 784 N N . LEU A 1 104 ? 1.845 -13.438 -8.230 1.00 66.75 104 LEU A N 1
ATOM 785 C CA . LEU A 1 104 ? 2.111 -12.132 -8.837 1.00 66.75 104 LEU A CA 1
ATOM 786 C C . LEU A 1 104 ? 3.521 -12.032 -9.426 1.00 66.75 104 LEU A C 1
ATOM 788 O O . LEU A 1 104 ? 3.706 -11.399 -10.464 1.00 66.75 104 LEU A O 1
ATOM 792 N N . GLN A 1 105 ? 4.506 -12.663 -8.786 1.00 64.88 105 GLN A N 1
ATOM 793 C CA . GLN A 1 105 ? 5.871 -12.751 -9.305 1.00 64.88 105 GLN A CA 1
ATOM 794 C C . GLN A 1 105 ? 5.942 -13.625 -10.560 1.00 64.88 105 GLN A C 1
ATOM 796 O O . GLN A 1 105 ? 6.483 -13.178 -11.567 1.00 64.88 105 GLN A O 1
ATOM 801 N N . SER A 1 106 ? 5.347 -14.823 -10.538 1.00 62.56 106 SER A N 1
ATOM 802 C CA . SER A 1 106 ? 5.359 -15.742 -11.685 1.00 62.56 106 SER A CA 1
ATOM 803 C C . SER A 1 106 ? 4.726 -15.130 -12.938 1.00 62.56 106 SER A C 1
ATOM 805 O O . SER A 1 106 ? 5.265 -15.281 -14.028 1.00 62.56 106 SER A O 1
ATOM 807 N N . ALA A 1 107 ? 3.646 -14.356 -12.790 1.00 61.38 107 ALA A N 1
ATOM 808 C CA . ALA A 1 107 ? 3.009 -13.664 -13.914 1.00 61.38 107 ALA A CA 1
ATOM 809 C C . ALA A 1 107 ? 3.898 -12.587 -14.577 1.00 61.38 107 ALA A C 1
ATOM 811 O O . ALA A 1 107 ? 3.607 -12.147 -15.691 1.00 61.38 107 ALA A O 1
ATOM 812 N N . ARG A 1 108 ? 4.966 -12.125 -13.909 1.00 60.97 108 ARG A N 1
ATOM 813 C CA . ARG A 1 108 ? 5.927 -11.169 -14.480 1.00 60.97 108 ARG A CA 1
ATOM 814 C C . ARG A 1 108 ? 7.061 -11.839 -15.236 1.00 60.97 108 ARG A C 1
ATOM 816 O O . ARG A 1 108 ? 7.470 -11.299 -16.263 1.00 60.97 108 ARG A O 1
ATOM 823 N N . THR A 1 109 ? 7.565 -12.968 -14.745 1.00 54.25 109 THR A N 1
ATOM 824 C CA . THR A 1 109 ? 8.711 -13.661 -15.350 1.00 54.25 109 THR A CA 1
ATOM 825 C C . THR A 1 109 ? 8.420 -14.048 -16.798 1.00 54.25 109 THR A C 1
ATOM 827 O O . THR A 1 109 ? 9.257 -13.821 -17.667 1.00 54.25 109 THR A O 1
ATOM 830 N N . ASP A 1 110 ? 7.192 -14.488 -17.082 1.00 49.25 110 ASP A N 1
ATOM 831 C CA . ASP A 1 110 ? 6.765 -14.834 -18.442 1.00 49.25 110 ASP A CA 1
ATOM 832 C C . ASP A 1 110 ? 6.674 -13.613 -19.369 1.00 49.25 110 ASP A C 1
ATOM 834 O O . ASP A 1 110 ? 6.888 -13.730 -20.571 1.00 49.25 110 ASP A O 1
ATOM 838 N N . ARG A 1 111 ? 6.396 -12.416 -18.834 1.00 43.31 111 ARG A N 1
ATOM 839 C CA . ARG A 1 111 ? 6.267 -11.192 -19.641 1.00 43.31 111 ARG A CA 1
ATOM 840 C C . ARG A 1 111 ? 7.612 -10.537 -19.951 1.00 43.31 111 ARG A C 1
ATOM 842 O O . ARG A 1 111 ? 7.744 -9.945 -21.014 1.00 43.31 111 ARG A O 1
ATOM 849 N N . ALA A 1 112 ? 8.595 -10.655 -19.057 1.00 44.78 112 ALA A N 1
ATOM 850 C CA . ALA A 1 112 ? 9.972 -10.233 -19.327 1.00 44.78 112 ALA A CA 1
ATOM 851 C C . ALA A 1 112 ? 10.687 -11.187 -20.302 1.00 44.78 112 ALA A C 1
ATOM 853 O O . ALA A 1 112 ? 11.521 -10.749 -21.082 1.00 44.78 112 ALA A O 1
ATOM 854 N N . ALA A 1 113 ? 10.321 -12.474 -20.300 1.00 43.56 113 ALA A N 1
ATOM 855 C CA . ALA A 1 113 ? 10.783 -13.446 -21.294 1.00 43.56 113 ALA A CA 1
ATOM 856 C C . ALA A 1 113 ? 10.047 -13.342 -22.647 1.00 43.56 113 ALA A C 1
ATOM 858 O O . ALA A 1 113 ? 10.493 -13.929 -23.629 1.00 43.56 113 ALA A O 1
ATOM 859 N N . ALA A 1 114 ? 8.932 -12.608 -22.703 1.00 42.62 114 ALA A N 1
ATOM 860 C CA . ALA A 1 114 ? 8.105 -12.411 -23.892 1.00 42.62 114 ALA A CA 1
ATOM 861 C C . ALA A 1 114 ? 8.243 -11.001 -24.495 1.00 42.62 114 ALA A C 1
ATOM 863 O O . ALA A 1 114 ? 7.290 -10.485 -25.085 1.00 42.62 114 ALA A O 1
ATOM 864 N N . GLU A 1 115 ? 9.412 -10.361 -24.370 1.00 35.88 115 GLU A N 1
ATOM 865 C CA . GLU A 1 115 ? 9.783 -9.371 -25.383 1.00 35.88 115 GLU A CA 1
ATOM 866 C C . GLU A 1 115 ? 9.875 -10.117 -26.720 1.00 35.88 115 GLU A C 1
ATOM 868 O O . GLU A 1 115 ? 10.627 -11.089 -26.816 1.00 35.88 115 GLU A O 1
ATOM 873 N N . PRO A 1 116 ? 9.093 -9.742 -27.748 1.00 40.06 116 PRO A N 1
ATOM 874 C CA . PRO A 1 116 ? 9.267 -10.344 -29.051 1.00 40.06 116 PRO A CA 1
ATOM 875 C C . PRO A 1 116 ? 10.635 -9.885 -29.542 1.00 40.06 116 PRO A C 1
ATOM 877 O O . PRO A 1 116 ? 10.809 -8.714 -29.891 1.00 40.06 116 PRO A O 1
ATOM 880 N N . SER A 1 117 ? 11.615 -10.790 -29.564 1.00 41.31 117 SER A N 1
ATOM 881 C CA . SER A 1 117 ? 12.739 -10.607 -30.465 1.00 41.31 117 SER A CA 1
ATOM 882 C C . SER A 1 117 ? 12.119 -10.383 -31.839 1.00 41.31 117 SER A C 1
ATOM 884 O O . SER A 1 117 ? 11.323 -11.187 -32.332 1.00 41.31 117 SER A O 1
ATOM 886 N N . ALA A 1 118 ? 12.385 -9.221 -32.425 1.00 45.38 118 ALA A N 1
ATOM 887 C CA . ALA A 1 118 ? 12.076 -8.973 -33.817 1.00 45.38 118 ALA A CA 1
ATOM 888 C C . ALA A 1 118 ? 13.003 -9.862 -34.654 1.00 45.38 118 ALA A C 1
ATOM 890 O O . ALA A 1 118 ? 13.979 -9.398 -35.227 1.00 45.38 118 ALA A O 1
ATOM 891 N N . GLU A 1 119 ? 12.713 -11.157 -34.691 1.00 40.44 119 GLU A N 1
ATOM 892 C CA . GLU A 1 119 ? 13.265 -12.091 -35.653 1.00 40.44 119 GLU A CA 1
ATOM 893 C C . GLU A 1 119 ? 12.120 -12.528 -36.557 1.00 40.44 119 GLU A C 1
ATOM 895 O O . GLU A 1 119 ? 11.467 -13.557 -36.395 1.00 40.44 119 GLU A O 1
ATOM 900 N N . THR A 1 120 ? 11.871 -11.690 -37.560 1.00 45.84 120 THR A N 1
ATOM 901 C CA . THR A 1 120 ? 11.452 -12.186 -38.866 1.00 45.84 120 THR A CA 1
ATOM 902 C C . THR A 1 120 ? 12.425 -13.281 -39.288 1.00 45.84 120 THR A C 1
ATOM 904 O O . THR A 1 120 ? 13.542 -12.964 -39.691 1.00 45.84 120 THR A O 1
ATOM 907 N N . SER A 1 121 ? 12.006 -14.542 -39.160 1.00 39.00 121 SER A N 1
ATOM 908 C CA . SER A 1 121 ? 12.127 -15.628 -40.151 1.00 39.00 121 SER A CA 1
ATOM 909 C C . SER A 1 121 ? 11.629 -16.947 -39.540 1.00 39.00 121 SER A C 1
ATOM 911 O O . SER A 1 121 ? 12.358 -17.618 -38.819 1.00 39.00 121 SER A O 1
ATOM 913 N N . ASP A 1 122 ? 10.398 -17.344 -39.865 1.00 41.25 122 ASP A N 1
ATOM 914 C CA . ASP A 1 122 ? 9.999 -18.764 -39.884 1.00 41.25 122 ASP A CA 1
ATOM 915 C C . ASP A 1 122 ? 10.684 -19.384 -41.127 1.00 41.25 122 ASP A C 1
ATOM 917 O O . ASP A 1 122 ? 10.695 -18.713 -42.167 1.00 41.25 122 ASP A O 1
ATOM 921 N N . PRO A 1 123 ? 11.274 -20.598 -41.091 1.00 46.91 123 PRO A N 1
ATOM 922 C CA . PRO A 1 123 ? 10.489 -21.813 -40.891 1.00 46.91 123 PRO A CA 1
ATOM 923 C C . PRO A 1 123 ? 11.220 -22.930 -40.123 1.00 46.91 123 PRO A C 1
ATOM 925 O O . PRO A 1 123 ? 12.265 -23.407 -40.554 1.00 46.91 123 PRO A O 1
ATOM 928 N N . ALA A 1 124 ? 10.609 -23.426 -39.046 1.00 36.34 124 ALA A N 1
ATOM 929 C CA . ALA A 1 124 ? 10.534 -24.855 -38.695 1.00 36.34 124 ALA A CA 1
ATOM 930 C C . ALA A 1 124 ? 10.065 -24.990 -37.245 1.00 36.34 124 ALA A C 1
ATOM 932 O O . ALA A 1 124 ? 10.822 -24.755 -36.310 1.00 36.34 124 ALA A O 1
ATOM 933 N N . ARG A 1 125 ? 8.822 -25.433 -37.046 1.00 46.00 125 ARG A N 1
ATOM 934 C CA . ARG A 1 125 ? 8.330 -25.903 -35.745 1.00 46.00 125 ARG A CA 1
ATOM 935 C C . ARG A 1 125 ? 8.945 -27.264 -35.395 1.00 46.00 125 ARG A C 1
ATOM 937 O O . ARG A 1 125 ? 8.700 -28.216 -36.139 1.00 46.00 125 ARG A O 1
ATOM 944 N N . PRO A 1 126 ? 9.539 -27.431 -34.200 1.00 40.16 126 PRO A N 1
ATOM 945 C CA . PRO A 1 126 ? 9.627 -28.723 -33.541 1.00 40.16 126 PRO A CA 1
ATOM 946 C C . PRO A 1 126 ? 8.745 -28.736 -32.280 1.00 40.16 126 PRO A C 1
ATOM 948 O O . PRO A 1 126 ? 8.992 -28.029 -31.310 1.00 40.16 126 PRO A O 1
ATOM 951 N N . GLY A 1 127 ? 7.714 -29.583 -32.315 1.00 36.38 127 GLY A N 1
ATOM 952 C CA . GLY A 1 127 ? 7.236 -30.357 -31.165 1.00 36.38 127 GLY A CA 1
ATOM 953 C C . GLY A 1 127 ? 6.684 -29.619 -29.940 1.00 36.38 127 GLY A C 1
ATOM 954 O O . GLY A 1 127 ? 7.317 -29.602 -28.890 1.00 36.38 127 GLY A O 1
ATOM 955 N N . TRP A 1 128 ? 5.422 -29.189 -29.997 1.00 34.97 128 TRP A N 1
ATOM 956 C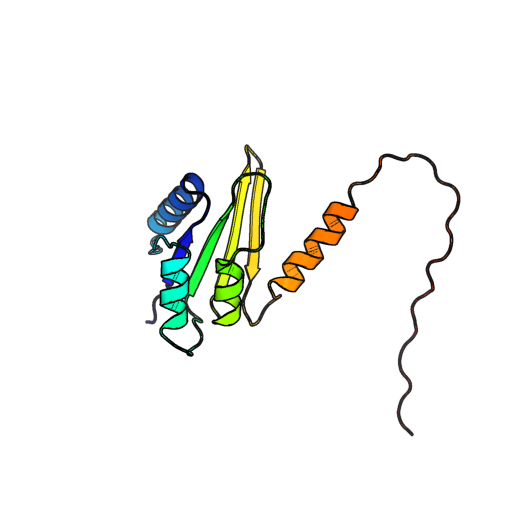 CA . TRP A 1 128 ? 4.563 -29.265 -28.807 1.00 34.97 128 TRP A CA 1
ATOM 957 C C . TRP A 1 128 ? 4.210 -30.739 -28.551 1.00 34.97 128 TRP A C 1
ATOM 959 O O . TRP A 1 128 ? 3.624 -31.360 -29.442 1.00 34.97 128 TRP A O 1
ATOM 969 N N . PRO A 1 129 ? 4.480 -31.328 -27.372 1.00 47.81 129 PRO A N 1
ATOM 970 C CA . PRO A 1 129 ? 3.771 -32.533 -26.985 1.00 47.81 129 PRO A CA 1
ATOM 971 C C . PRO A 1 129 ? 2.323 -32.163 -26.654 1.00 47.81 129 PRO A C 1
ATOM 973 O O . PRO A 1 129 ? 2.035 -31.340 -25.785 1.00 47.81 129 PRO A O 1
ATOM 976 N N . ALA A 1 130 ? 1.428 -32.784 -27.416 1.00 40.00 130 ALA A N 1
ATOM 977 C CA . ALA A 1 130 ? -0.010 -32.686 -27.305 1.00 40.00 130 ALA A CA 1
ATOM 978 C C . ALA A 1 130 ? -0.504 -32.934 -25.872 1.00 40.00 130 ALA A C 1
ATOM 980 O O . ALA A 1 130 ? -0.041 -33.828 -25.163 1.00 40.00 130 ALA A O 1
ATOM 981 N N . SER A 1 131 ? -1.498 -32.133 -25.503 1.00 44.28 131 SER A N 1
ATOM 982 C CA . SER A 1 131 ? -2.477 -32.322 -24.441 1.00 44.28 131 SER A CA 1
ATOM 983 C C . SER A 1 131 ? -2.579 -33.764 -23.940 1.00 44.28 131 SER A C 1
ATOM 985 O O . SER A 1 131 ? -3.048 -34.655 -24.645 1.00 44.28 131 SER A O 1
ATOM 987 N N . ARG A 1 132 ? -2.192 -33.990 -22.684 1.00 45.88 132 ARG A N 1
ATOM 988 C CA . ARG A 1 132 ? -2.458 -35.244 -21.975 1.00 45.88 132 ARG A CA 1
ATOM 989 C C . ARG A 1 132 ? -3.980 -35.363 -21.771 1.00 45.88 132 ARG A C 1
ATOM 991 O O . ARG A 1 132 ? -4.542 -34.486 -21.111 1.00 45.88 132 ARG A O 1
ATOM 998 N N . PRO A 1 133 ? -4.677 -36.381 -22.309 1.00 45.66 133 PRO A N 1
ATOM 999 C CA . PRO A 1 133 ? -6.095 -36.535 -22.041 1.00 45.66 133 PRO A CA 1
ATOM 1000 C C . PRO A 1 133 ? -6.332 -37.151 -20.657 1.00 45.66 133 PRO A C 1
ATOM 1002 O O . PRO A 1 133 ? -5.478 -37.808 -20.059 1.00 45.66 133 PRO A O 1
ATOM 1005 N N . ALA A 1 134 ? -7.526 -36.862 -20.157 1.00 46.41 134 ALA A N 1
ATOM 1006 C CA . ALA A 1 134 ? -8.010 -37.073 -18.808 1.00 46.41 134 ALA A CA 1
ATOM 1007 C C . ALA A 1 134 ? -8.167 -38.551 -18.380 1.00 46.41 134 ALA A C 1
ATOM 1009 O O . ALA A 1 134 ? -8.470 -39.423 -19.185 1.00 46.41 134 ALA A O 1
ATOM 1010 N N . ARG A 1 135 ? -8.053 -38.754 -17.058 1.00 45.94 135 ARG A N 1
ATOM 1011 C CA . ARG A 1 135 ? -8.900 -39.586 -16.171 1.00 45.94 135 ARG A CA 1
ATOM 1012 C C . ARG A 1 135 ? -9.246 -41.029 -16.608 1.00 45.94 135 ARG A C 1
ATOM 1014 O O . ARG A 1 135 ? -10.050 -41.250 -17.503 1.00 45.94 135 ARG A O 1
ATOM 1021 N N . ARG A 1 136 ? -8.815 -42.004 -15.800 1.00 43.72 136 ARG A N 1
ATOM 1022 C CA . ARG A 1 136 ? -9.535 -43.269 -15.528 1.00 43.72 136 ARG A CA 1
ATOM 1023 C C . ARG A 1 136 ? -9.506 -43.481 -14.011 1.00 43.72 136 ARG A C 1
ATOM 1025 O O . ARG A 1 136 ? -8.427 -43.489 -13.437 1.00 43.72 136 ARG A O 1
ATOM 1032 N N . SER A 1 137 ? -10.591 -43.231 -13.277 1.00 44.56 137 SER A N 1
ATOM 1033 C CA . SER A 1 137 ? -11.715 -44.139 -12.980 1.00 44.56 137 SER A CA 1
ATOM 1034 C C . SER A 1 137 ? -11.274 -45.469 -12.360 1.00 44.56 137 SER A C 1
ATOM 1036 O O . SER A 1 137 ? -10.755 -46.346 -13.042 1.00 44.56 137 SER A O 1
ATOM 1038 N N . ILE A 1 138 ? -11.531 -45.524 -11.055 1.00 40.88 138 ILE A N 1
ATOM 1039 C CA . ILE A 1 138 ? -11.654 -46.649 -10.125 1.00 40.88 138 ILE A CA 1
ATOM 1040 C C . ILE A 1 138 ? -12.147 -47.940 -10.793 1.00 40.88 138 ILE A C 1
ATOM 1042 O O . ILE A 1 138 ? -13.131 -47.912 -11.535 1.00 40.88 138 ILE A O 1
ATOM 1046 N N . SER A 1 139 ? -11.522 -49.060 -10.435 1.00 47.91 139 SER A N 1
ATOM 1047 C CA . SER A 1 139 ? -12.153 -50.353 -10.129 1.00 47.91 139 SER A CA 1
ATOM 1048 C C . SER A 1 139 ? -11.215 -51.118 -9.206 1.00 47.91 139 SER A C 1
ATOM 1050 O O . SER A 1 139 ? -10.014 -51.175 -9.553 1.00 47.91 139 SER A O 1
#

Solvent-accessible surface area (backbone atoms only — not comparable to full-atom values): 8430 Å² total; per-residue (Å²): 132,89,74,70,44,37,35,36,23,64,34,60,73,59,22,51,52,51,44,55,55,39,42,76,71,76,40,72,67,39,81,54,51,73,67,57,50,51,53,60,57,70,72,49,94,67,66,36,78,52,34,38,40,37,40,26,32,55,65,91,52,91,67,93,44,70,67,52,55,50,22,33,75,40,33,14,38,26,34,34,30,33,50,44,93,98,44,71,51,77,47,63,72,33,24,64,93,48,61,46,76,64,58,61,50,57,65,44,57,59,55,71,71,57,61,77,74,89,67,92,70,87,89,81,91,80,82,81,84,74,82,82,80,80,87,83,81,90,131

Secondary structure (DSSP, 8-state):
-PPPEEEEEESHHHHHHHHHHHHHTT--EEE--HHHHHHHHTT-SS--TTEEEEEEE-TT-----HHHHHHHHTT-EEEEEEEETTEEEEEEEE-TTS--HHHHHHHHHHHHTT-------------PPP-PPP-----

pLDDT: mean 74.92, std 19.36, range [34.97, 95.94]

Mean predicted aligned error: 13.01 Å